Protein AF-A0A9P9H144-F1 (afdb_monomer_lite)

Radius of gyration: 18.79 Å; chains: 1; bounding box: 42×38×50 Å

Structure (mmCIF, N/CA/C/O backbone):
data_AF-A0A9P9H144-F1
#
_entry.id   AF-A0A9P9H144-F1
#
loop_
_atom_site.group_PDB
_atom_site.id
_atom_site.type_symbol
_atom_site.label_atom_id
_atom_site.label_alt_id
_atom_site.label_comp_id
_atom_site.label_asym_id
_atom_site.label_entity_id
_atom_site.label_seq_id
_atom_site.pdbx_PDB_ins_code
_atom_site.Cartn_x
_atom_site.Cartn_y
_atom_site.Cartn_z
_atom_site.occupancy
_atom_site.B_iso_or_equiv
_atom_site.auth_seq_id
_atom_site.auth_comp_id
_atom_site.auth_asym_id
_atom_site.auth_atom_id
_atom_site.pdbx_PDB_model_num
ATOM 1 N N . MET A 1 1 ? 19.811 -4.642 -25.501 1.00 27.25 1 MET A N 1
ATOM 2 C CA . MET A 1 1 ? 20.235 -3.228 -25.555 1.00 27.25 1 MET A CA 1
ATOM 3 C C . MET A 1 1 ? 19.208 -2.416 -24.773 1.00 27.25 1 MET A C 1
ATOM 5 O O . MET A 1 1 ? 18.140 -2.130 -25.294 1.00 27.25 1 MET A O 1
ATOM 9 N N . TRP A 1 2 ? 19.468 -2.178 -23.484 1.00 35.88 2 TRP A N 1
ATOM 10 C CA . TRP A 1 2 ? 18.666 -1.282 -22.645 1.00 35.88 2 TRP A CA 1
ATOM 11 C C . TRP A 1 2 ? 19.326 0.086 -22.730 1.00 35.88 2 TRP A C 1
ATOM 13 O O . TRP A 1 2 ? 20.357 0.317 -22.111 1.00 35.88 2 TRP A O 1
ATOM 23 N N . GLY A 1 3 ? 18.801 0.936 -23.599 1.00 37.44 3 GLY A N 1
ATOM 24 C CA . GLY A 1 3 ? 19.382 2.236 -23.889 1.00 37.44 3 GLY A CA 1
ATOM 25 C C . GLY A 1 3 ? 18.272 3.189 -24.261 1.00 37.44 3 GLY A C 1
ATOM 26 O O . GLY A 1 3 ? 18.029 3.400 -25.434 1.00 37.44 3 GLY A O 1
ATOM 27 N N . GLU A 1 4 ? 17.570 3.680 -23.248 1.00 41.81 4 GLU A N 1
ATOM 28 C CA . GLU A 1 4 ? 16.905 4.980 -23.266 1.00 41.81 4 GLU A CA 1
ATOM 29 C C . GLU A 1 4 ? 16.599 5.328 -21.810 1.00 41.81 4 GLU A C 1
ATOM 31 O O . GLU A 1 4 ? 15.660 4.844 -21.179 1.00 41.81 4 GLU A O 1
ATOM 36 N N . VAL A 1 5 ? 17.537 6.090 -21.255 1.00 46.12 5 VAL A N 1
A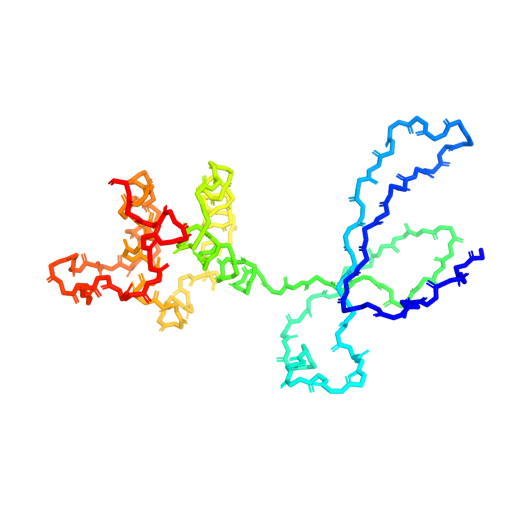TOM 37 C CA . VAL A 1 5 ? 17.433 6.806 -19.987 1.00 46.12 5 VAL A CA 1
ATOM 38 C C . VAL A 1 5 ? 16.176 7.674 -20.032 1.00 46.12 5 VAL A C 1
ATOM 40 O O . VAL A 1 5 ? 15.836 8.168 -21.102 1.00 46.12 5 VAL A O 1
ATOM 43 N N . CYS A 1 6 ? 15.508 7.853 -18.883 1.00 45.16 6 CYS A N 1
ATOM 44 C CA . CYS A 1 6 ? 14.446 8.837 -18.634 1.00 45.16 6 CYS A CA 1
ATOM 45 C C . CYS A 1 6 ? 14.812 10.201 -19.275 1.00 45.16 6 CYS A C 1
ATOM 47 O O . CYS A 1 6 ? 15.391 11.064 -18.618 1.00 45.16 6 CYS A O 1
ATOM 49 N N . LEU A 1 7 ? 14.514 10.406 -20.564 1.00 43.97 7 LEU A N 1
ATOM 50 C CA . LEU A 1 7 ? 14.757 11.656 -21.282 1.00 43.97 7 LEU A CA 1
ATOM 51 C C . LEU A 1 7 ? 13.654 12.634 -20.861 1.00 43.97 7 LEU A C 1
ATOM 53 O O . LEU A 1 7 ? 12.625 12.763 -21.514 1.00 43.97 7 LEU A O 1
ATOM 57 N N . GLY A 1 8 ? 13.858 13.273 -19.706 1.00 48.59 8 GLY A N 1
ATOM 58 C CA . GLY A 1 8 ? 13.096 14.443 -19.259 1.00 48.59 8 GLY A CA 1
ATOM 59 C C . GLY A 1 8 ? 11.973 14.222 -18.239 1.00 48.59 8 GLY A C 1
ATOM 60 O O . GLY A 1 8 ? 11.271 15.181 -17.933 1.00 48.59 8 GLY A O 1
ATOM 61 N N . GLY A 1 9 ? 11.776 13.022 -17.684 1.00 55.75 9 GLY A N 1
ATOM 62 C CA . GLY A 1 9 ? 10.592 12.731 -16.863 1.00 55.75 9 GLY A CA 1
ATOM 63 C C . GLY A 1 9 ? 10.875 11.938 -15.592 1.00 55.75 9 GLY A C 1
ATOM 64 O O . GLY A 1 9 ? 11.579 10.935 -15.617 1.00 55.75 9 GLY A O 1
ATOM 65 N N . GLN A 1 10 ? 10.246 12.351 -14.490 1.00 63.66 10 GLN A N 1
ATOM 66 C CA . GLN A 1 10 ? 10.228 11.669 -13.182 1.00 63.66 10 GLN A CA 1
ATOM 67 C C . GLN A 1 10 ? 9.593 10.259 -13.250 1.00 63.66 10 GLN A C 1
ATOM 69 O O . GLN A 1 10 ? 9.664 9.476 -12.304 1.00 63.66 10 GLN A O 1
ATOM 74 N N . HIS A 1 11 ? 8.945 9.940 -14.373 1.00 75.25 11 HIS A N 1
ATOM 75 C CA . HIS A 1 11 ? 8.102 8.774 -14.579 1.00 75.25 11 HIS A CA 1
ATOM 76 C C . HIS A 1 11 ? 8.071 8.395 -16.067 1.00 75.25 11 HIS A C 1
ATOM 78 O O . HIS A 1 11 ? 7.969 9.273 -16.925 1.00 75.25 11 HIS A O 1
ATOM 84 N N . ALA A 1 12 ? 8.121 7.098 -16.368 1.00 77.62 12 ALA A N 1
ATOM 85 C CA . ALA A 1 12 ? 7.991 6.553 -17.713 1.00 77.62 12 ALA A CA 1
ATOM 86 C C . ALA A 1 12 ? 7.025 5.359 -17.724 1.00 77.62 12 ALA A C 1
ATOM 88 O O . ALA A 1 12 ? 7.064 4.500 -16.848 1.00 77.62 12 ALA A O 1
ATOM 89 N N . LEU A 1 13 ? 6.182 5.287 -18.753 1.00 82.62 13 LEU A N 1
ATOM 90 C CA . LEU A 1 13 ? 5.255 4.184 -19.012 1.00 82.62 13 LEU A CA 1
ATOM 91 C C . LEU A 1 13 ? 5.651 3.502 -20.319 1.00 82.62 13 LEU A C 1
ATOM 93 O O . LEU A 1 13 ? 5.777 4.166 -21.349 1.00 82.62 13 LEU A O 1
ATOM 97 N N . ARG A 1 14 ? 5.803 2.176 -20.313 1.00 81.81 14 ARG A N 1
ATOM 98 C CA . ARG A 1 14 ? 6.147 1.413 -21.520 1.00 81.81 14 ARG A CA 1
ATOM 99 C C . ARG A 1 14 ? 5.424 0.077 -21.564 1.00 81.81 14 ARG A C 1
ATOM 101 O O . ARG A 1 14 ? 5.408 -0.652 -20.583 1.00 81.81 14 ARG A O 1
ATOM 108 N N . ARG A 1 15 ? 4.878 -0.296 -22.724 1.00 87.06 15 ARG A N 1
ATOM 109 C CA . ARG A 1 15 ? 4.441 -1.681 -22.960 1.00 87.06 15 ARG A CA 1
ATOM 110 C C . ARG A 1 15 ? 5.646 -2.547 -23.322 1.00 87.06 15 ARG A C 1
ATOM 112 O O . ARG A 1 15 ? 6.358 -2.230 -24.274 1.00 87.06 15 ARG A O 1
ATOM 119 N N . TRP A 1 16 ? 5.864 -3.621 -22.574 1.00 86.75 16 TRP A N 1
ATOM 120 C CA . TRP A 1 16 ? 6.938 -4.588 -22.784 1.00 86.75 16 TRP A CA 1
ATOM 121 C C . TRP A 1 16 ? 6.357 -5.962 -23.114 1.00 86.75 16 TRP A C 1
ATOM 123 O O . TRP A 1 16 ? 5.395 -6.393 -22.491 1.00 86.75 16 TRP A O 1
ATOM 133 N N . SER A 1 17 ? 6.942 -6.644 -24.093 1.00 86.25 17 SER A N 1
ATOM 134 C CA . SER A 1 17 ? 6.661 -8.041 -24.425 1.00 86.25 17 SER A CA 1
ATOM 135 C C . SER A 1 17 ? 7.989 -8.701 -24.772 1.00 86.25 17 SER A C 1
ATOM 137 O O . SER A 1 17 ? 8.847 -8.071 -25.396 1.00 86.25 17 SER A O 1
ATOM 139 N N . ASP A 1 18 ? 8.158 -9.949 -24.358 1.00 82.69 18 ASP A N 1
ATOM 140 C CA . ASP A 1 18 ? 9.274 -10.810 -24.744 1.00 82.69 18 ASP A CA 1
ATOM 141 C C . ASP A 1 18 ? 9.084 -11.428 -26.139 1.00 82.69 18 ASP A C 1
ATOM 143 O O . ASP A 1 18 ? 10.007 -12.042 -26.675 1.00 82.69 18 ASP A O 1
ATOM 147 N N . ARG A 1 19 ? 7.911 -11.241 -26.758 1.00 86.56 19 ARG A N 1
ATOM 148 C CA . ARG A 1 19 ? 7.581 -11.795 -28.072 1.00 86.56 19 ARG A CA 1
ATOM 149 C C . ARG A 1 19 ? 7.856 -10.807 -29.214 1.00 86.56 19 ARG A C 1
ATOM 151 O O . ARG A 1 19 ? 7.541 -9.620 -29.087 1.00 86.56 19 ARG A O 1
ATOM 158 N N . PRO A 1 20 ? 8.351 -11.278 -30.378 1.00 85.12 20 PRO A N 1
ATOM 159 C CA . PRO A 1 20 ? 8.609 -10.421 -31.542 1.00 85.12 20 PRO A CA 1
ATOM 160 C C . PRO A 1 20 ? 7.358 -9.708 -32.072 1.00 85.12 20 PRO A C 1
ATOM 162 O O . PRO A 1 20 ? 7.436 -8.579 -32.553 1.00 85.12 20 PRO A O 1
ATOM 165 N N . ASP A 1 21 ? 6.198 -10.358 -31.953 1.00 90.88 21 ASP A N 1
ATOM 166 C CA . ASP A 1 21 ? 4.892 -9.847 -32.382 1.00 90.88 21 ASP A CA 1
ATOM 167 C C . ASP A 1 21 ? 4.249 -8.883 -31.368 1.00 90.88 21 ASP A C 1
ATOM 169 O O . ASP A 1 21 ? 3.178 -8.333 -31.622 1.00 90.88 21 ASP A O 1
ATOM 173 N N . LYS A 1 22 ? 4.902 -8.667 -30.217 1.00 83.06 22 LYS A N 1
ATOM 174 C CA . LYS A 1 22 ? 4.416 -7.866 -29.087 1.00 83.06 22 LYS A CA 1
ATOM 175 C C . LYS A 1 22 ? 3.082 -8.343 -28.500 1.00 83.06 22 LYS A C 1
ATOM 177 O O . LYS A 1 22 ? 2.427 -7.581 -27.780 1.00 83.06 22 LYS A O 1
ATOM 182 N N . SER A 1 23 ? 2.669 -9.584 -28.764 1.00 86.31 23 SER A N 1
ATOM 183 C CA . SER A 1 23 ? 1.495 -10.163 -28.110 1.00 86.31 23 SER A CA 1
ATOM 184 C C . SER A 1 23 ? 1.727 -10.274 -26.596 1.00 86.31 23 SER A C 1
ATOM 186 O O . SER A 1 23 ? 2.864 -10.345 -26.125 1.00 86.31 23 SER A O 1
ATOM 188 N N . HIS A 1 24 ? 0.643 -10.218 -25.814 1.00 85.75 24 HIS A N 1
ATOM 189 C CA . HIS A 1 24 ? 0.670 -10.256 -24.341 1.00 85.75 24 HIS A CA 1
ATOM 190 C C . HIS A 1 24 ? 1.576 -9.206 -23.675 1.00 85.75 24 HIS A C 1
ATOM 192 O O . HIS A 1 24 ? 2.143 -9.452 -22.613 1.00 85.75 24 HIS A O 1
ATOM 198 N N . ALA A 1 25 ? 1.710 -8.025 -24.282 1.00 87.38 25 ALA A N 1
ATOM 199 C CA . ALA A 1 25 ? 2.519 -6.969 -23.694 1.00 87.38 25 ALA A CA 1
ATOM 200 C C . ALA A 1 25 ? 1.988 -6.539 -22.314 1.00 87.38 25 ALA A C 1
ATOM 202 O O . A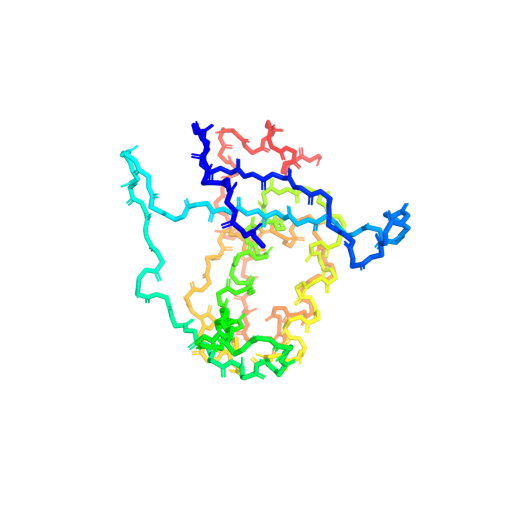LA A 1 25 ? 0.812 -6.203 -22.163 1.00 87.38 25 ALA A O 1
ATOM 203 N N . VAL A 1 26 ? 2.879 -6.488 -21.328 1.00 86.25 26 VAL 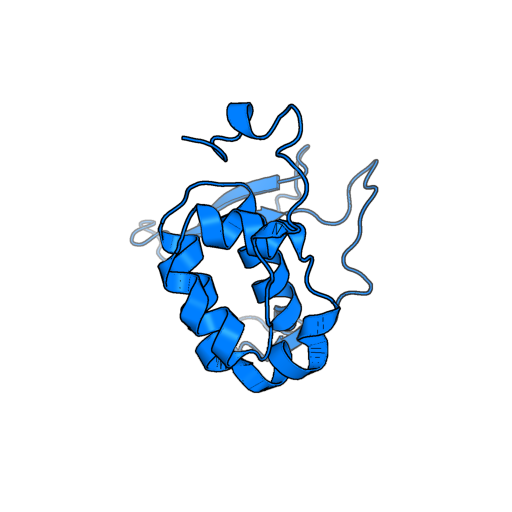A N 1
ATOM 204 C CA . VAL A 1 26 ? 2.614 -5.952 -19.993 1.00 86.25 26 VAL A CA 1
ATOM 205 C C . VAL A 1 26 ? 2.959 -4.470 -19.947 1.00 86.25 26 VAL A C 1
ATOM 207 O O . VAL A 1 26 ? 3.886 -4.003 -20.612 1.00 86.25 26 VAL A O 1
ATOM 210 N N . LEU A 1 27 ? 2.201 -3.707 -19.166 1.00 87.19 27 LEU A N 1
ATOM 211 C CA . LEU A 1 27 ? 2.545 -2.323 -18.878 1.00 87.19 27 LEU A CA 1
ATOM 212 C C . LEU A 1 27 ? 3.622 -2.294 -17.792 1.00 87.19 27 LEU A C 1
ATOM 214 O O . LEU A 1 27 ? 3.428 -2.836 -16.708 1.00 87.19 27 LEU A O 1
ATOM 218 N N . VAL A 1 28 ? 4.741 -1.648 -18.093 1.00 85.62 28 VAL A N 1
ATOM 219 C CA . VAL A 1 28 ? 5.834 -1.380 -17.165 1.00 85.62 28 VAL A CA 1
ATOM 220 C C . VAL A 1 28 ? 5.817 0.107 -16.847 1.00 85.62 28 VAL A C 1
ATOM 222 O O . VAL A 1 28 ? 5.975 0.947 -17.735 1.00 85.62 28 VAL A O 1
ATOM 225 N N . GLU A 1 29 ? 5.615 0.418 -15.574 1.00 86.06 29 GLU A N 1
ATOM 226 C CA . GLU A 1 29 ? 5.727 1.765 -15.021 1.00 86.06 29 GLU A CA 1
ATOM 227 C C . GLU A 1 29 ? 7.072 1.893 -14.309 1.00 86.06 29 GLU A C 1
ATOM 229 O O . GLU A 1 29 ? 7.411 1.082 -13.446 1.00 86.06 29 GLU A O 1
ATOM 234 N N . ILE A 1 30 ? 7.854 2.897 -14.695 1.00 83.88 30 ILE A N 1
ATOM 235 C CA . ILE A 1 30 ? 9.185 3.173 -14.159 1.00 83.88 30 ILE A CA 1
ATOM 236 C C . ILE A 1 30 ? 9.139 4.536 -13.487 1.00 83.88 30 ILE A C 1
ATOM 238 O O . ILE A 1 30 ? 8.837 5.546 -14.122 1.00 83.88 30 ILE A O 1
ATOM 242 N N . PHE A 1 31 ? 9.483 4.566 -12.206 1.00 81.69 31 PHE A N 1
ATOM 243 C CA . PHE A 1 31 ? 9.647 5.795 -11.442 1.00 81.69 31 PHE A CA 1
ATOM 244 C C . PHE A 1 31 ? 11.140 6.019 -11.227 1.00 81.69 31 PHE A C 1
ATOM 246 O O . PHE A 1 31 ? 11.812 5.203 -10.595 1.00 81.69 31 PHE A O 1
ATOM 253 N N . CYS A 1 32 ? 11.662 7.100 -11.800 1.00 80.56 32 CYS A N 1
ATOM 254 C CA . CYS A 1 32 ? 13.072 7.449 -11.688 1.00 80.56 32 CYS A CA 1
ATOM 255 C C . CYS A 1 32 ? 13.296 8.079 -10.294 1.00 80.56 32 CYS A C 1
ATOM 257 O O . CYS A 1 32 ? 12.750 9.137 -9.999 1.00 80.56 32 CYS A O 1
ATOM 259 N N . GLU A 1 33 ? 14.051 7.407 -9.413 1.00 75.00 33 GLU A N 1
ATOM 260 C CA . G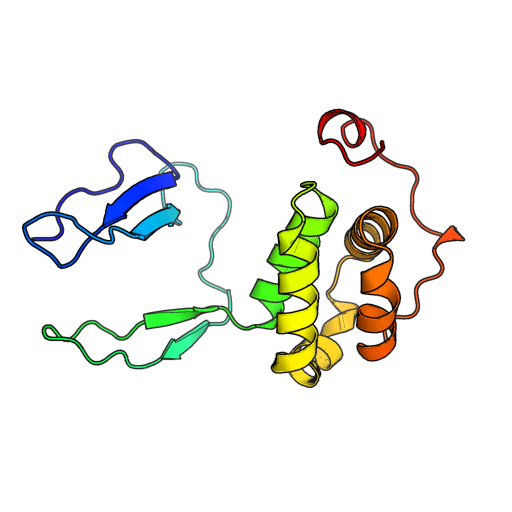LU A 1 33 ? 14.284 7.866 -8.027 1.00 75.00 33 GLU A CA 1
ATOM 261 C C . GLU A 1 33 ? 15.171 9.116 -7.968 1.00 75.00 33 GLU A C 1
ATOM 263 O O . GLU A 1 33 ? 14.935 10.001 -7.154 1.00 75.00 33 GLU A O 1
ATOM 268 N N . GLN A 1 34 ? 16.193 9.185 -8.825 1.00 78.25 34 GLN A N 1
ATOM 269 C CA . GLN A 1 34 ? 17.170 10.271 -8.854 1.00 78.25 34 GLN A CA 1
ATOM 270 C C . GLN A 1 34 ? 17.068 11.027 -10.179 1.00 78.25 34 GLN A C 1
ATOM 272 O O . GLN A 1 34 ? 17.256 10.458 -11.254 1.00 78.25 34 GLN A O 1
ATOM 277 N N . PHE A 1 35 ? 16.767 12.318 -10.093 1.00 79.69 35 PHE A N 1
ATOM 278 C CA . PHE A 1 35 ? 16.739 13.270 -11.200 1.00 79.69 35 PHE A CA 1
ATOM 279 C C . PHE A 1 35 ? 17.022 14.682 -10.650 1.00 79.69 35 PHE A C 1
ATOM 281 O O . PHE A 1 35 ? 16.904 14.905 -9.442 1.00 79.69 35 PHE A O 1
ATOM 288 N N . PRO A 1 36 ? 17.418 15.661 -11.483 1.00 80.94 36 PRO A N 1
ATOM 289 C CA . PRO A 1 36 ? 17.683 17.017 -11.004 1.00 80.94 36 PRO A CA 1
ATOM 290 C C . PRO A 1 36 ? 16.481 17.607 -10.244 1.00 80.94 36 PRO A C 1
ATOM 292 O O . PRO A 1 36 ? 15.388 17.717 -10.793 1.00 80.94 36 PRO A O 1
ATOM 295 N N . GLY A 1 37 ? 16.684 17.977 -8.975 1.00 78.69 37 GLY A N 1
ATOM 296 C CA . GLY A 1 37 ? 15.641 18.551 -8.113 1.00 78.69 37 GLY A CA 1
ATOM 297 C C . GLY A 1 37 ? 14.839 17.552 -7.266 1.00 78.69 37 GLY A C 1
ATOM 298 O O . GLY A 1 37 ? 13.867 17.960 -6.630 1.00 78.69 37 GLY A O 1
ATOM 299 N N . THR A 1 38 ? 15.212 16.268 -7.215 1.00 77.50 38 THR A N 1
ATOM 300 C CA . THR A 1 38 ? 14.559 15.289 -6.325 1.00 77.50 38 THR A CA 1
ATOM 301 C C . THR A 1 38 ? 14.674 15.671 -4.854 1.00 77.50 38 THR A C 1
ATOM 303 O O . THR A 1 38 ? 15.777 15.853 -4.344 1.00 77.50 38 THR A O 1
ATOM 306 N N . GLN A 1 39 ? 13.537 15.712 -4.157 1.00 76.56 39 GLN A N 1
ATOM 307 C CA . GLN A 1 39 ? 13.467 15.958 -2.709 1.00 76.56 39 GLN A CA 1
ATOM 308 C C . GLN A 1 39 ? 13.385 14.671 -1.875 1.00 76.56 39 GLN A C 1
ATOM 310 O O . GLN A 1 39 ? 13.637 14.698 -0.673 1.00 76.56 39 GLN A O 1
ATOM 315 N N . TYR A 1 40 ? 13.022 13.546 -2.496 1.00 72.50 40 TYR A N 1
ATOM 316 C CA . TYR A 1 40 ? 12.776 12.275 -1.819 1.00 72.50 40 TYR A CA 1
ATOM 317 C C . TYR A 1 40 ? 13.621 11.169 -2.446 1.00 72.50 40 TYR A C 1
ATOM 319 O O . TYR A 1 40 ? 13.780 11.131 -3.663 1.00 72.50 40 TYR A O 1
ATOM 327 N N . SER A 1 41 ? 14.139 10.267 -1.612 1.00 80.31 41 SER A N 1
ATOM 328 C CA . SER A 1 41 ? 14.959 9.124 -2.022 1.00 80.31 41 SER A CA 1
ATOM 329 C C . SER A 1 41 ? 14.524 7.857 -1.283 1.00 80.31 41 SER A C 1
ATOM 331 O O . SER A 1 41 ? 14.039 7.908 -0.152 1.00 80.31 41 SER A O 1
ATOM 333 N N . MET A 1 42 ? 14.721 6.717 -1.938 1.00 78.94 42 MET A N 1
ATOM 334 C CA . MET A 1 42 ? 14.486 5.363 -1.449 1.00 78.94 42 MET A CA 1
ATOM 335 C C . MET A 1 42 ? 15.746 4.720 -0.842 1.00 78.94 42 MET A C 1
ATOM 337 O O . MET A 1 42 ? 15.676 3.567 -0.421 1.00 78.94 42 MET A O 1
ATOM 341 N N . MET A 1 43 ? 16.884 5.429 -0.754 1.00 79.19 43 MET A N 1
ATOM 342 C CA . MET A 1 43 ? 18.165 4.867 -0.283 1.00 79.19 43 MET A CA 1
ATOM 343 C C . MET A 1 43 ? 18.075 4.142 1.068 1.00 79.19 43 MET A C 1
ATOM 345 O O . MET A 1 43 ? 18.743 3.128 1.257 1.00 79.19 43 MET A O 1
ATOM 349 N N . ASN A 1 44 ? 17.222 4.624 1.975 1.00 80.69 44 ASN A N 1
ATOM 350 C CA . ASN A 1 44 ? 17.068 4.081 3.328 1.00 80.69 44 ASN A CA 1
ATOM 351 C C . ASN A 1 44 ? 15.820 3.199 3.497 1.00 80.69 44 ASN A C 1
ATOM 353 O O . ASN A 1 44 ? 15.431 2.902 4.625 1.00 80.69 44 ASN A O 1
ATOM 357 N N . VAL A 1 45 ? 15.165 2.797 2.403 1.00 82.06 45 VAL A N 1
ATOM 358 C CA . VAL A 1 45 ? 14.006 1.902 2.469 1.00 82.06 45 VAL A CA 1
ATOM 359 C C . VAL A 1 45 ? 14.486 0.445 2.448 1.00 82.06 45 VAL A C 1
ATOM 361 O O . VAL A 1 45 ? 15.147 0.036 1.488 1.00 82.06 45 VAL A O 1
ATOM 364 N N . PRO A 1 46 ? 14.157 -0.359 3.478 1.00 83.94 46 PRO A N 1
ATOM 365 C CA . PRO A 1 46 ? 14.473 -1.781 3.507 1.00 83.94 46 PRO A CA 1
ATOM 366 C C . PRO A 1 46 ? 13.945 -2.520 2.273 1.00 83.94 46 PRO A C 1
ATOM 368 O O . PRO A 1 46 ? 12.786 -2.366 1.872 1.00 83.94 46 PRO A O 1
ATOM 371 N N . ARG A 1 47 ? 14.813 -3.348 1.689 1.00 86.69 47 ARG A N 1
ATOM 372 C CA . ARG A 1 47 ? 14.532 -4.154 0.501 1.00 86.69 47 ARG A CA 1
ATOM 373 C C . ARG A 1 47 ? 15.060 -5.567 0.672 1.00 86.69 47 ARG A C 1
ATOM 375 O O . ARG A 1 47 ? 16.168 -5.770 1.161 1.00 86.69 47 ARG A O 1
ATOM 382 N N . SER A 1 48 ? 14.263 -6.529 0.236 1.00 82.69 48 SER A N 1
ATOM 383 C CA . SER A 1 48 ? 14.661 -7.925 0.114 1.00 82.69 48 SER A CA 1
ATOM 384 C C . SER A 1 48 ? 15.270 -8.156 -1.266 1.00 82.69 48 SER A C 1
ATOM 386 O O . SER A 1 48 ? 14.751 -7.675 -2.273 1.00 82.69 48 SER A O 1
ATOM 388 N N . VAL A 1 49 ? 16.398 -8.861 -1.315 1.00 81.38 49 VAL A N 1
ATOM 389 C CA . VAL A 1 49 ? 16.988 -9.305 -2.579 1.00 81.38 49 VAL A CA 1
ATOM 390 C C . VAL A 1 49 ? 16.364 -10.644 -2.915 1.00 81.38 49 VAL A C 1
ATOM 392 O O . VAL A 1 49 ? 16.515 -11.599 -2.156 1.00 81.38 49 VAL A O 1
ATOM 395 N N . ILE A 1 50 ? 15.668 -10.712 -4.044 1.00 76.81 50 ILE A N 1
ATOM 396 C CA . ILE A 1 50 ? 15.221 -11.983 -4.599 1.00 76.81 50 ILE A CA 1
ATOM 397 C C . ILE A 1 50 ? 16.110 -12.265 -5.811 1.00 76.81 50 ILE A C 1
ATOM 399 O O . ILE A 1 50 ? 16.131 -11.457 -6.752 1.00 76.81 50 ILE A O 1
ATOM 403 N N . PRO A 1 51 ? 16.875 -13.369 -5.800 1.00 72.56 51 PRO A N 1
ATOM 404 C CA . PRO A 1 51 ? 17.609 -13.784 -6.979 1.00 72.56 51 PRO A CA 1
ATOM 405 C C . PRO A 1 51 ? 16.590 -14.125 -8.065 1.00 72.56 51 PRO A C 1
ATOM 407 O O . PRO A 1 51 ? 15.723 -14.976 -7.880 1.00 72.56 51 PRO A O 1
ATOM 410 N N . ILE A 1 52 ? 16.667 -13.411 -9.184 1.00 71.81 52 ILE A N 1
ATOM 411 C CA . ILE A 1 52 ? 15.903 -13.742 -10.382 1.00 71.81 52 ILE A CA 1
ATOM 412 C C . ILE A 1 52 ? 16.892 -14.346 -11.360 1.00 71.81 52 ILE A C 1
ATOM 414 O O . ILE A 1 52 ? 17.832 -13.676 -11.793 1.00 71.81 52 ILE A O 1
ATOM 418 N N . GLU A 1 53 ? 16.682 -15.614 -11.683 1.00 68.06 53 GLU A N 1
ATOM 419 C CA . GLU A 1 53 ? 17.443 -16.296 -12.718 1.00 68.06 53 GLU A CA 1
ATOM 420 C C . GLU A 1 53 ? 16.919 -15.856 -14.083 1.00 68.06 53 GLU A C 1
ATOM 422 O O . GLU A 1 53 ? 15.727 -15.941 -14.381 1.00 68.06 53 GLU A O 1
ATOM 427 N N . GLY A 1 54 ? 17.818 -15.336 -14.910 1.00 69.94 54 GLY A N 1
ATOM 428 C CA . GLY A 1 54 ? 17.510 -14.909 -16.264 1.00 69.94 54 GLY A CA 1
ATOM 429 C C . GLY A 1 54 ? 18.699 -15.138 -17.194 1.00 69.94 54 GLY A C 1
ATOM 430 O O . GLY A 1 54 ? 19.811 -15.369 -16.717 1.00 69.94 54 GLY A O 1
ATOM 431 N N . PRO A 1 55 ? 18.498 -15.042 -18.523 1.00 64.44 55 PRO A N 1
ATOM 432 C CA . PRO A 1 55 ? 19.536 -15.327 -19.521 1.00 64.44 55 PRO A CA 1
ATOM 433 C C . PRO A 1 55 ? 20.792 -14.451 -19.391 1.00 64.44 55 PRO A C 1
ATOM 435 O O . PRO A 1 55 ? 21.861 -14.814 -19.871 1.00 64.44 55 PRO A O 1
ATOM 438 N N . SER A 1 56 ? 20.666 -13.291 -18.745 1.00 63.44 56 SER A N 1
ATOM 439 C CA . SER A 1 56 ? 21.770 -12.412 -18.367 1.00 63.44 56 SER A CA 1
ATOM 440 C C . SER A 1 56 ? 21.726 -12.161 -16.860 1.00 63.44 56 SER A C 1
ATOM 442 O O . SER A 1 56 ? 20.711 -11.668 -16.361 1.00 63.44 56 SER A O 1
ATOM 444 N N . LEU A 1 57 ? 22.819 -12.460 -16.147 1.00 51.91 57 LEU A N 1
ATOM 445 C CA . LEU A 1 57 ? 22.954 -12.178 -14.715 1.00 51.91 57 LEU A CA 1
ATOM 446 C C . LEU A 1 57 ? 22.957 -10.661 -14.460 1.00 51.91 57 LEU A C 1
ATOM 448 O O . LEU A 1 57 ? 23.909 -9.963 -14.801 1.00 51.91 57 LEU A O 1
ATOM 452 N N . GLY A 1 58 ? 21.893 -10.158 -13.836 1.00 62.12 58 GLY A N 1
ATOM 453 C CA . GLY A 1 58 ? 21.903 -8.875 -13.128 1.00 62.12 58 GLY A CA 1
ATOM 454 C C . GLY A 1 58 ? 22.285 -9.057 -11.654 1.00 62.12 58 GLY A C 1
ATOM 455 O O . GLY A 1 58 ? 22.387 -10.182 -11.171 1.00 62.12 58 GLY A O 1
ATOM 456 N N . GLN A 1 59 ? 22.427 -7.960 -10.902 1.00 62.00 59 GLN A N 1
ATOM 457 C CA . GLN A 1 59 ? 22.705 -7.957 -9.449 1.00 62.00 59 GLN A CA 1
ATOM 458 C C . GLN A 1 59 ? 21.530 -8.472 -8.570 1.00 62.00 59 GLN A C 1
ATOM 460 O O . GLN A 1 59 ? 21.459 -8.167 -7.383 1.00 62.00 59 GLN A O 1
ATOM 465 N N . GLY A 1 60 ? 20.605 -9.260 -9.130 1.00 66.31 60 GLY A N 1
ATOM 466 C CA . GLY A 1 60 ? 19.333 -9.625 -8.499 1.00 66.31 60 GLY A CA 1
ATOM 467 C C . GLY A 1 60 ? 18.286 -8.509 -8.584 1.00 66.31 60 GLY A C 1
ATOM 468 O O . GLY A 1 60 ? 18.572 -7.395 -9.022 1.00 66.31 60 GLY A O 1
ATOM 469 N N . SER A 1 61 ? 17.043 -8.819 -8.203 1.00 77.44 61 SER A N 1
ATOM 470 C CA . SER A 1 61 ? 15.974 -7.819 -8.096 1.00 77.44 61 SER A CA 1
ATOM 471 C C . SER A 1 61 ? 15.705 -7.479 -6.640 1.00 77.44 61 SER A C 1
ATOM 473 O O . SER A 1 61 ? 15.708 -8.349 -5.768 1.00 77.44 61 SER A O 1
ATOM 475 N N . PHE A 1 62 ? 15.454 -6.200 -6.384 1.00 84.12 62 PHE A N 1
ATOM 476 C CA . PHE A 1 62 ? 15.163 -5.693 -5.052 1.00 84.12 62 PHE A CA 1
ATOM 477 C C . PHE A 1 62 ? 13.660 -5.478 -4.900 1.00 84.12 62 PHE A C 1
ATOM 479 O O . PHE A 1 62 ? 13.056 -4.722 -5.658 1.00 84.12 62 PHE A O 1
ATOM 486 N N . PHE A 1 63 ? 13.066 -6.113 -3.897 1.00 86.94 63 PHE A N 1
ATOM 487 C CA . PHE A 1 63 ? 11.652 -5.993 -3.570 1.00 86.94 63 PHE A CA 1
ATOM 488 C C . PHE A 1 63 ? 11.489 -5.213 -2.274 1.00 86.94 63 PHE A C 1
ATOM 490 O O . PHE A 1 63 ? 12.197 -5.462 -1.298 1.00 86.94 63 PHE A O 1
ATOM 497 N N . LEU A 1 64 ? 10.549 -4.271 -2.258 1.00 88.62 64 LEU A N 1
ATOM 498 C CA . LEU A 1 64 ? 10.247 -3.497 -1.059 1.00 88.62 64 LEU A CA 1
ATOM 499 C C . LEU A 1 64 ? 9.759 -4.403 0.068 1.00 88.62 64 LEU A C 1
ATOM 501 O O . LEU A 1 64 ? 9.024 -5.364 -0.165 1.00 88.62 64 LEU A O 1
ATOM 505 N N . ASP A 1 65 ? 10.144 -4.050 1.291 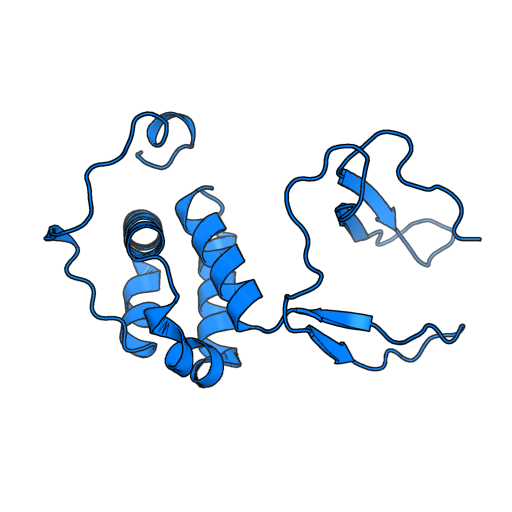1.00 89.44 65 ASP A N 1
ATOM 506 C CA . ASP A 1 65 ? 9.594 -4.682 2.481 1.00 89.44 65 ASP A CA 1
ATOM 507 C C . ASP A 1 65 ? 8.046 -4.577 2.482 1.00 89.44 65 ASP A C 1
ATOM 509 O O . ASP A 1 65 ? 7.495 -3.503 2.184 1.00 89.44 65 ASP A O 1
ATOM 513 N N . PRO A 1 66 ? 7.324 -5.680 2.782 1.00 92.69 66 PRO A N 1
ATOM 514 C CA . PRO A 1 66 ? 5.866 -5.727 2.689 1.00 92.69 66 PRO A CA 1
ATOM 515 C C . PRO A 1 66 ? 5.135 -4.646 3.484 1.00 92.69 66 PRO A C 1
ATOM 517 O O . PRO A 1 66 ? 4.062 -4.209 3.061 1.00 92.69 66 PRO A O 1
ATOM 520 N N . PHE A 1 67 ? 5.709 -4.171 4.593 1.00 94.19 67 PHE A N 1
ATOM 521 C CA . PHE A 1 67 ? 5.124 -3.082 5.365 1.00 94.19 67 PHE A CA 1
ATOM 522 C C . PHE A 1 67 ? 5.034 -1.793 4.541 1.00 94.19 67 PHE A C 1
ATOM 524 O O . PHE A 1 67 ? 4.012 -1.109 4.562 1.00 94.19 67 PHE A O 1
ATOM 531 N N . TYR A 1 68 ? 6.069 -1.460 3.764 1.00 92.56 68 TYR A N 1
ATOM 532 C CA . TYR A 1 68 ? 6.059 -0.253 2.931 1.00 92.56 68 TYR A CA 1
ATOM 533 C C . TYR A 1 68 ? 5.115 -0.386 1.735 1.00 92.56 68 TYR A C 1
ATOM 535 O O . TYR A 1 68 ? 4.473 0.598 1.361 1.00 92.56 68 TYR A O 1
ATOM 543 N N . LEU A 1 69 ? 4.963 -1.596 1.182 1.00 93.25 69 LEU A N 1
ATOM 544 C CA . LEU A 1 69 ? 3.930 -1.877 0.179 1.00 93.25 69 LEU A CA 1
ATOM 545 C C . LEU A 1 69 ? 2.530 -1.655 0.761 1.00 93.25 69 LEU A C 1
ATOM 547 O O . LEU A 1 69 ? 1.717 -0.957 0.152 1.00 93.25 69 LEU A O 1
ATOM 551 N N . PHE A 1 70 ? 2.275 -2.177 1.963 1.00 95.38 70 PHE A N 1
ATOM 552 C CA . PHE A 1 70 ? 1.014 -1.976 2.672 1.00 95.38 70 PHE A CA 1
ATOM 553 C C . PHE A 1 70 ? 0.764 -0.493 2.966 1.00 95.38 70 PHE A C 1
ATOM 555 O O . PHE A 1 70 ? -0.298 0.027 2.637 1.00 95.38 70 PHE A O 1
ATOM 562 N N . LYS A 1 71 ? 1.760 0.228 3.492 1.00 94.56 71 LYS A N 1
ATOM 563 C CA . LYS A 1 71 ? 1.684 1.669 3.780 1.00 94.56 71 LYS A CA 1
ATOM 564 C C . LYS A 1 71 ? 1.390 2.498 2.525 1.00 94.56 71 LYS A C 1
ATOM 566 O O . LYS A 1 71 ? 0.563 3.410 2.565 1.00 94.56 71 LYS A O 1
ATOM 571 N N . GLY A 1 72 ? 2.030 2.169 1.402 1.00 92.25 72 GLY A N 1
ATOM 572 C CA . GLY A 1 72 ? 1.771 2.801 0.108 1.00 92.25 72 GLY A CA 1
ATOM 573 C C . GLY A 1 72 ? 0.351 2.536 -0.397 1.00 92.25 72 GLY A C 1
ATOM 574 O O . GLY A 1 72 ? -0.339 3.469 -0.811 1.00 92.25 72 GLY A O 1
ATOM 575 N N . LYS A 1 73 ? -0.117 1.284 -0.303 1.00 94.06 73 LYS A N 1
ATOM 576 C CA . LYS A 1 73 ? -1.487 0.893 -0.672 1.00 94.06 73 LYS A CA 1
ATOM 577 C C . LYS A 1 73 ? -2.545 1.500 0.242 1.00 94.06 73 LYS A C 1
ATOM 579 O O . LYS A 1 73 ? -3.592 1.901 -0.249 1.00 94.06 73 LYS A O 1
ATOM 584 N N . LEU A 1 74 ? -2.256 1.660 1.529 1.00 95.00 74 LEU A N 1
ATOM 585 C CA . LEU A 1 74 ? -3.142 2.321 2.483 1.00 95.00 74 LEU A CA 1
ATOM 586 C C . LEU A 1 74 ? -3.333 3.788 2.112 1.00 95.00 74 LEU A C 1
ATOM 588 O O . LEU A 1 74 ? -4.462 4.255 1.995 1.00 95.00 74 LEU A O 1
ATOM 592 N N . ARG A 1 75 ? -2.232 4.505 1.853 1.00 92.50 75 ARG A N 1
ATOM 593 C CA . ARG A 1 75 ? -2.298 5.889 1.370 1.00 92.50 75 ARG A CA 1
ATOM 594 C C . ARG A 1 75 ? -3.070 5.977 0.057 1.00 92.50 75 ARG A C 1
ATOM 596 O O . ARG A 1 75 ? -3.850 6.905 -0.118 1.00 92.50 75 ARG A O 1
ATOM 603 N N . ALA A 1 76 ? -2.864 5.033 -0.858 1.00 90.50 76 ALA A N 1
ATOM 604 C CA . ALA A 1 76 ? -3.613 4.964 -2.104 1.00 90.50 76 ALA A CA 1
ATOM 605 C C . ALA A 1 76 ? -5.119 4.773 -1.854 1.00 90.50 76 ALA A C 1
ATOM 607 O O . ALA A 1 76 ? -5.893 5.624 -2.270 1.00 90.50 76 ALA A O 1
ATOM 608 N N . ALA A 1 77 ? -5.537 3.761 -1.092 1.00 92.19 77 ALA A N 1
ATOM 609 C CA . ALA A 1 77 ? -6.940 3.558 -0.715 1.00 92.19 77 ALA A CA 1
ATOM 610 C C . ALA A 1 77 ? -7.560 4.808 -0.059 1.00 92.19 77 ALA A C 1
ATOM 612 O O . ALA A 1 77 ? -8.700 5.177 -0.337 1.00 92.19 77 ALA A O 1
ATOM 613 N N . ALA A 1 78 ? -6.768 5.497 0.765 1.00 89.25 78 ALA A N 1
ATOM 614 C CA . ALA A 1 78 ? -7.132 6.728 1.449 1.00 89.25 78 ALA A CA 1
ATOM 615 C C . ALA A 1 78 ? -7.076 7.990 0.577 1.00 89.25 78 ALA A C 1
ATOM 617 O O . ALA A 1 78 ? -7.350 9.063 1.095 1.00 89.25 78 ALA A O 1
ATOM 618 N N . THR A 1 79 ? -6.667 7.931 -0.696 1.00 84.75 79 THR A N 1
ATOM 619 C CA . THR A 1 79 ? -6.532 9.128 -1.558 1.00 84.75 79 THR A CA 1
ATOM 620 C C . THR A 1 79 ? -7.083 8.962 -2.968 1.00 84.75 79 THR A C 1
ATOM 622 O O . THR A 1 79 ? -7.402 9.962 -3.603 1.00 84.75 79 THR A O 1
ATOM 625 N N . ARG A 1 80 ? -7.226 7.730 -3.461 1.00 77.44 80 ARG A N 1
ATOM 626 C CA . ARG A 1 80 ? -7.794 7.401 -4.770 1.00 77.44 80 ARG A CA 1
ATOM 627 C C . ARG A 1 80 ? -8.883 6.333 -4.620 1.00 77.44 80 ARG A C 1
ATOM 629 O O . ARG A 1 80 ? -8.726 5.349 -3.905 1.00 77.44 80 ARG A O 1
ATOM 636 N N . GLY A 1 81 ? -10.004 6.527 -5.307 1.00 69.94 81 GLY A N 1
ATOM 637 C CA . GLY A 1 81 ? -11.185 5.660 -5.224 1.00 69.94 81 GLY A CA 1
ATOM 638 C C . GLY A 1 81 ? -11.138 4.413 -6.104 1.00 69.94 81 GLY A C 1
ATOM 639 O O . GLY A 1 81 ? -12.096 4.147 -6.820 1.00 69.94 81 GLY A O 1
ATOM 640 N N . LYS A 1 82 ? -10.020 3.675 -6.135 1.00 82.56 82 LYS A N 1
ATOM 641 C CA . LYS A 1 82 ? -9.907 2.469 -6.971 1.00 82.56 82 LYS A CA 1
ATOM 642 C C . LYS A 1 82 ? -10.252 1.207 -6.178 1.00 82.56 82 LYS A C 1
ATOM 644 O O . LYS A 1 82 ? -9.538 0.849 -5.251 1.00 82.56 82 LYS A O 1
ATOM 649 N N . PHE A 1 83 ? -11.272 0.472 -6.628 1.00 77.38 83 PHE A N 1
ATOM 650 C CA . PHE A 1 83 ? -11.759 -0.762 -5.987 1.00 77.38 83 PHE A CA 1
ATOM 651 C C . PHE A 1 83 ? -10.659 -1.785 -5.646 1.00 77.38 83 PHE A C 1
ATOM 653 O O . PHE A 1 83 ? -10.689 -2.408 -4.588 1.00 77.38 83 PHE A O 1
ATOM 660 N N . HIS A 1 84 ? -9.648 -1.944 -6.507 1.00 87.50 84 HIS A N 1
ATOM 661 C CA . HIS A 1 84 ? -8.562 -2.899 -6.259 1.00 87.50 84 HIS A CA 1
ATOM 662 C C . HIS A 1 84 ? -7.687 -2.545 -5.053 1.00 87.50 84 HIS A C 1
ATOM 664 O O . HIS A 1 84 ? -7.042 -3.436 -4.508 1.00 87.50 84 HIS A O 1
ATOM 670 N N . ASP A 1 85 ? -7.686 -1.291 -4.589 1.00 89.44 85 ASP A N 1
ATOM 671 C CA . ASP A 1 85 ? -6.893 -0.906 -3.424 1.00 89.44 85 ASP A CA 1
ATOM 672 C C . ASP A 1 85 ? -7.375 -1.637 -2.149 1.00 89.44 85 ASP A C 1
ATOM 674 O O . ASP A 1 85 ? -6.540 -2.050 -1.342 1.00 89.44 85 ASP A O 1
ATOM 678 N N . SER A 1 86 ? -8.685 -1.900 -1.988 1.00 92.00 86 SER A N 1
ATOM 679 C CA . SER A 1 86 ? -9.198 -2.660 -0.831 1.00 92.00 86 SER A CA 1
ATOM 680 C C . SER A 1 86 ? -8.864 -4.156 -0.914 1.00 92.00 86 SER A C 1
ATOM 682 O O . SER A 1 86 ? -8.566 -4.797 0.098 1.00 92.00 86 SER A O 1
ATOM 684 N N . ALA A 1 87 ? -8.857 -4.729 -2.121 1.00 93.25 87 ALA A N 1
ATOM 685 C CA . ALA A 1 87 ? -8.438 -6.111 -2.351 1.00 93.25 87 ALA A CA 1
ATOM 686 C C . ALA A 1 87 ? -6.936 -6.301 -2.078 1.00 93.25 87 ALA A C 1
ATOM 688 O O . ALA A 1 87 ? -6.554 -7.243 -1.380 1.00 93.25 87 ALA A O 1
ATOM 689 N N . ASP A 1 88 ? -6.102 -5.376 -2.557 1.00 94.62 88 ASP A N 1
ATOM 690 C CA . ASP A 1 88 ? -4.657 -5.396 -2.334 1.00 94.62 88 ASP A CA 1
ATOM 691 C C . ASP A 1 88 ? -4.314 -5.285 -0.846 1.00 94.62 88 ASP A C 1
ATOM 693 O O . ASP A 1 88 ? -3.469 -6.032 -0.354 1.00 94.62 88 ASP A O 1
ATOM 697 N N . LEU A 1 89 ? -4.993 -4.399 -0.107 1.00 96.00 89 LEU A N 1
ATOM 698 C CA . LEU A 1 89 ? -4.804 -4.264 1.339 1.00 96.00 89 LEU A CA 1
ATOM 699 C C . LEU A 1 89 ? -5.154 -5.547 2.090 1.00 96.00 89 LEU A C 1
ATOM 701 O O . LEU A 1 89 ? -4.377 -5.985 2.937 1.00 96.00 89 LEU A O 1
ATOM 705 N N . ARG A 1 90 ? -6.280 -6.187 1.759 1.00 96.00 90 ARG A N 1
ATOM 706 C CA . ARG A 1 90 ? -6.662 -7.469 2.371 1.00 96.00 90 ARG A CA 1
ATOM 707 C C . ARG A 1 90 ? -5.667 -8.577 2.039 1.00 96.00 90 ARG A C 1
ATOM 709 O O . ARG A 1 90 ? -5.306 -9.344 2.927 1.00 96.00 90 ARG A O 1
ATOM 716 N N . MET A 1 91 ? -5.191 -8.647 0.795 1.00 96.19 91 MET A N 1
ATOM 717 C CA . MET A 1 91 ? -4.185 -9.631 0.386 1.00 96.19 91 MET A CA 1
ATOM 718 C C . MET A 1 91 ? -2.869 -9.425 1.144 1.00 96.19 91 MET A C 1
ATOM 720 O O . MET A 1 91 ? -2.349 -10.370 1.736 1.00 96.19 91 MET A O 1
ATOM 724 N N . LEU A 1 92 ? -2.360 -8.190 1.183 1.00 96.31 92 LEU A N 1
ATOM 725 C CA . LEU A 1 92 ? -1.118 -7.855 1.879 1.00 96.31 92 LEU A CA 1
ATOM 726 C C . LEU A 1 92 ? -1.236 -8.083 3.390 1.00 96.31 92 LEU A C 1
ATOM 728 O O . LEU A 1 92 ? -0.358 -8.715 3.971 1.00 96.31 92 LEU A O 1
ATOM 732 N N . GLY A 1 93 ? -2.322 -7.617 4.012 1.00 95.81 93 GLY A N 1
ATOM 733 C CA . GLY A 1 93 ? -2.565 -7.780 5.446 1.00 95.81 93 GLY A CA 1
ATOM 734 C C . GLY A 1 93 ? -2.809 -9.228 5.863 1.00 95.81 93 GLY A C 1
ATOM 735 O O . GLY A 1 93 ? -2.379 -9.623 6.939 1.00 95.81 93 GLY A O 1
ATOM 736 N N . GLY A 1 94 ? -3.416 -10.050 5.003 1.00 94.38 94 GLY A N 1
ATOM 737 C CA . GLY A 1 94 ? -3.547 -11.487 5.243 1.00 94.38 94 GLY A CA 1
ATOM 738 C C . GLY A 1 94 ? -2.220 -12.235 5.093 1.00 94.38 94 GLY A C 1
ATOM 739 O O . GLY A 1 94 ? -1.862 -13.038 5.950 1.00 94.38 94 GLY A O 1
ATOM 740 N N . LYS A 1 95 ? -1.466 -11.959 4.020 1.00 96.12 95 LYS A N 1
ATOM 741 C CA . LYS A 1 95 ? -0.217 -12.669 3.704 1.00 96.12 95 LYS A CA 1
ATOM 742 C C . LYS A 1 95 ? 0.950 -12.273 4.611 1.00 96.12 95 LYS A C 1
ATOM 744 O O . LYS A 1 95 ? 1.752 -13.127 4.974 1.00 96.12 95 LYS A O 1
ATOM 749 N N . TYR A 1 96 ? 1.057 -10.994 4.961 1.00 95.56 96 TYR A N 1
ATOM 750 C CA . TYR A 1 96 ? 2.179 -10.431 5.721 1.00 95.56 96 TYR A CA 1
ATOM 751 C C . TYR A 1 96 ? 1.745 -9.911 7.092 1.00 95.56 96 TYR A C 1
ATOM 753 O O . TYR A 1 96 ? 2.323 -8.956 7.610 1.00 95.56 96 TYR A O 1
ATOM 761 N N . LYS A 1 97 ? 0.724 -10.552 7.674 1.00 95.25 97 LYS A N 1
ATOM 762 C CA . LYS A 1 97 ? 0.072 -10.139 8.917 1.00 95.25 97 LYS A CA 1
ATOM 763 C C . LYS A 1 97 ? 1.067 -9.771 10.022 1.00 95.25 97 LYS A C 1
ATOM 765 O O . LYS A 1 97 ? 1.062 -8.635 10.475 1.00 95.25 97 LYS A O 1
ATOM 770 N N . SER A 1 98 ? 1.969 -10.682 10.384 1.00 94.81 98 SER A N 1
ATOM 771 C CA . SER A 1 98 ? 2.937 -10.474 11.474 1.00 94.81 98 SER A CA 1
ATOM 772 C C . SER A 1 98 ? 3.885 -9.289 11.236 1.00 94.81 98 SER A C 1
ATOM 774 O O . SER A 1 98 ? 4.184 -8.523 12.154 1.00 94.81 98 SER A O 1
ATOM 776 N N . VAL A 1 99 ? 4.335 -9.105 9.990 1.00 94.56 99 VAL A N 1
ATOM 777 C CA . VAL A 1 99 ? 5.204 -7.985 9.589 1.00 94.56 99 VAL A CA 1
ATOM 778 C C . VAL A 1 99 ? 4.464 -6.656 9.729 1.00 94.56 99 VAL A C 1
ATOM 780 O O . VAL A 1 99 ? 5.047 -5.668 10.163 1.00 94.56 99 VAL A O 1
ATOM 783 N N . ILE A 1 100 ? 3.176 -6.631 9.385 1.00 95.88 100 ILE A N 1
ATOM 784 C CA . ILE A 1 100 ? 2.357 -5.422 9.469 1.00 95.88 100 ILE A CA 1
ATOM 785 C C . ILE A 1 100 ? 1.956 -5.125 10.918 1.00 95.88 100 ILE A C 1
ATOM 787 O O . ILE A 1 100 ? 2.085 -3.982 11.343 1.00 95.88 100 ILE A O 1
ATOM 791 N N . GLU A 1 101 ? 1.540 -6.132 11.689 1.00 94.88 101 GLU A N 1
ATOM 792 C CA . GLU A 1 101 ? 1.153 -5.999 13.103 1.00 94.88 101 GLU A CA 1
ATOM 793 C C . GLU A 1 101 ? 2.280 -5.436 13.968 1.00 94.88 101 GLU A C 1
ATOM 795 O O . GLU A 1 101 ? 2.073 -4.475 14.702 1.00 94.88 101 GLU A O 1
ATOM 800 N N . SER A 1 102 ? 3.497 -5.975 13.833 1.00 94.75 102 SER A N 1
ATOM 801 C CA . SER A 1 102 ? 4.675 -5.510 14.591 1.00 94.75 102 SER A CA 1
ATOM 802 C C . SER A 1 102 ? 5.033 -4.035 14.358 1.00 94.75 102 SER A C 1
ATOM 804 O O . SER A 1 102 ? 5.789 -3.438 15.129 1.00 94.75 102 SER A O 1
ATOM 806 N N . ARG A 1 103 ? 4.496 -3.442 13.288 1.00 94.25 103 ARG A N 1
ATOM 807 C CA . ARG A 1 103 ? 4.760 -2.069 12.853 1.00 94.25 103 ARG A CA 1
ATOM 808 C C . ARG A 1 103 ? 3.482 -1.246 12.705 1.00 94.25 103 ARG A C 1
ATOM 810 O O . ARG A 1 103 ? 3.512 -0.161 12.125 1.00 94.25 103 ARG A O 1
ATOM 817 N N . ALA A 1 104 ? 2.354 -1.728 13.225 1.00 91.88 104 ALA A N 1
ATOM 818 C CA . ALA A 1 104 ? 1.050 -1.101 13.034 1.00 91.88 104 ALA A CA 1
ATOM 819 C C . ALA A 1 104 ? 1.011 0.349 13.552 1.00 91.88 104 ALA A C 1
ATOM 821 O O . ALA A 1 104 ? 0.389 1.210 12.932 1.00 91.88 104 ALA A O 1
ATOM 822 N N . GLN A 1 105 ? 1.762 0.646 14.617 1.00 89.94 105 GLN A N 1
ATOM 823 C CA . GLN A 1 105 ? 1.939 1.987 15.186 1.00 89.94 105 GLN A CA 1
ATOM 824 C C . GLN A 1 105 ? 2.561 3.012 14.221 1.00 89.94 105 GLN A C 1
ATOM 826 O O . GLN A 1 105 ? 2.428 4.214 14.428 1.00 89.94 105 GLN A O 1
ATOM 831 N N . GLU A 1 106 ? 3.253 2.567 13.167 1.00 92.81 106 GLU A N 1
ATOM 832 C CA . GLU A 1 106 ? 3.841 3.448 12.150 1.00 92.81 106 GLU A CA 1
ATOM 833 C C . GLU A 1 106 ? 2.841 3.834 11.039 1.00 92.81 106 GLU A C 1
ATOM 835 O O . GLU A 1 106 ? 3.173 4.620 10.136 1.00 92.81 106 GLU A O 1
ATOM 840 N N . LEU A 1 107 ? 1.636 3.253 11.048 1.00 93.19 107 LEU A N 1
ATOM 841 C CA . LEU A 1 107 ? 0.579 3.578 10.097 1.00 93.19 107 LEU A CA 1
ATOM 842 C C . LEU A 1 107 ? -0.100 4.896 10.478 1.00 93.19 107 LEU A C 1
ATOM 844 O O . LEU A 1 107 ? -0.328 5.211 11.642 1.00 93.19 107 LEU A O 1
ATOM 848 N N . ASN A 1 108 ? -0.446 5.687 9.464 1.00 91.06 108 ASN A N 1
ATOM 849 C CA . ASN A 1 108 ? -1.115 6.961 9.685 1.00 91.06 108 ASN A CA 1
ATOM 850 C C . ASN A 1 108 ? -2.612 6.727 9.931 1.00 91.06 108 ASN A C 1
ATOM 852 O O . ASN A 1 108 ? -3.340 6.363 9.008 1.00 91.06 108 ASN A O 1
ATOM 856 N N . VAL A 1 109 ? -3.062 7.002 11.156 1.00 89.69 109 VAL A N 1
ATOM 857 C CA . VAL A 1 109 ? -4.458 6.855 11.600 1.00 89.69 109 VAL A CA 1
ATOM 858 C C . VAL A 1 109 ? -5.456 7.584 10.693 1.00 89.69 109 VAL A C 1
ATOM 860 O O . VAL A 1 109 ? -6.521 7.045 10.405 1.00 89.69 109 VAL A O 1
ATOM 863 N N . GLN A 1 110 ? -5.107 8.766 10.174 1.00 87.94 110 GLN A N 1
ATOM 864 C CA . GLN A 1 110 ? -5.974 9.516 9.258 1.00 87.94 110 GLN A CA 1
ATOM 865 C C . GLN A 1 110 ? -6.184 8.753 7.949 1.00 87.94 110 GLN A C 1
ATOM 867 O O . GLN A 1 110 ? -7.306 8.669 7.459 1.00 87.94 110 GLN A O 1
ATOM 872 N N . TYR A 1 111 ? -5.129 8.140 7.399 1.00 91.88 111 TYR A N 1
ATOM 873 C CA . TYR A 1 111 ? -5.269 7.303 6.206 1.00 91.88 111 TYR A CA 1
ATOM 874 C C . TYR A 1 111 ? -6.083 6.046 6.477 1.00 91.88 111 TYR A C 1
ATOM 876 O O . TYR A 1 111 ? -6.844 5.637 5.607 1.00 91.88 111 TYR A O 1
ATOM 884 N N . ILE A 1 112 ? -5.984 5.463 7.672 1.00 92.25 112 ILE A N 1
ATOM 885 C CA . ILE A 1 112 ? -6.829 4.318 8.012 1.00 92.25 112 ILE A CA 1
ATOM 886 C C . ILE A 1 112 ? -8.300 4.734 8.073 1.00 92.25 112 ILE A C 1
ATOM 888 O O . ILE A 1 112 ? -9.135 4.101 7.434 1.00 92.25 112 ILE A O 1
ATOM 892 N N . GLY A 1 113 ? -8.612 5.838 8.753 1.00 89.81 113 GLY A N 1
ATOM 893 C CA . GLY A 1 113 ? -9.974 6.363 8.826 1.00 89.81 113 GLY A CA 1
ATOM 894 C C . GLY A 1 113 ? -10.567 6.717 7.462 1.00 89.81 113 GLY A C 1
ATOM 895 O O . GLY A 1 113 ? -11.694 6.333 7.155 1.00 89.81 113 GLY A O 1
ATOM 896 N N . LEU A 1 114 ? -9.795 7.395 6.608 1.00 88.69 114 LEU A N 1
ATOM 897 C CA . LEU A 1 114 ? -10.214 7.726 5.243 1.00 88.69 114 LEU A CA 1
ATOM 898 C C . LEU A 1 114 ? -10.411 6.474 4.379 1.00 88.69 114 LEU A C 1
ATOM 900 O O . LEU A 1 114 ? -11.376 6.399 3.620 1.00 88.69 114 LEU A O 1
ATOM 904 N N . ALA A 1 115 ? -9.530 5.478 4.506 1.00 91.38 115 ALA A N 1
ATOM 905 C CA . ALA A 1 115 ? -9.685 4.208 3.808 1.00 91.38 115 ALA A CA 1
ATOM 906 C C . ALA A 1 115 ? -10.926 3.442 4.293 1.00 91.38 115 ALA A C 1
ATOM 908 O O . ALA A 1 115 ? -11.635 2.894 3.460 1.00 91.38 115 ALA A O 1
ATOM 909 N N . LEU A 1 116 ? -11.225 3.448 5.597 1.00 91.38 116 LEU A N 1
ATOM 910 C CA . LEU A 1 116 ? -12.415 2.809 6.174 1.00 91.38 116 LEU A CA 1
ATOM 911 C C . LEU A 1 116 ? -13.714 3.486 5.758 1.00 91.38 116 LEU A C 1
ATOM 913 O O . LEU A 1 116 ? -14.681 2.806 5.430 1.00 91.38 116 LEU A O 1
ATOM 917 N N . LYS A 1 117 ? -13.726 4.822 5.713 1.00 87.69 117 LYS A N 1
ATOM 918 C CA . LYS A 1 117 ? -14.876 5.579 5.213 1.00 87.69 117 LYS A CA 1
ATOM 919 C C . LYS A 1 117 ? -15.218 5.192 3.773 1.00 87.69 117 LYS A C 1
ATOM 921 O O . LYS A 1 117 ? -16.388 5.165 3.408 1.00 87.69 117 LYS A O 1
ATOM 926 N N . ARG A 1 118 ? -14.197 4.900 2.965 1.00 87.12 118 ARG A N 1
ATOM 927 C CA . ARG A 1 118 ? -14.360 4.514 1.562 1.00 87.12 118 ARG A CA 1
ATOM 928 C C . ARG A 1 118 ? -14.624 3.017 1.373 1.00 87.12 118 ARG A C 1
ATOM 930 O O . ARG A 1 118 ? -15.394 2.650 0.494 1.00 87.12 118 ARG A O 1
ATOM 937 N N . TYR A 1 119 ? -13.978 2.173 2.168 1.00 91.56 119 TYR A N 1
ATOM 938 C CA . TYR A 1 119 ? -14.020 0.715 2.071 1.00 91.56 119 TYR A CA 1
ATOM 939 C C . TYR A 1 119 ? -14.322 0.114 3.452 1.00 91.56 119 TYR A C 1
ATOM 941 O O . TYR A 1 119 ? -13.397 -0.322 4.153 1.00 91.56 119 TYR A O 1
ATOM 949 N N . PRO A 1 120 ? -15.601 0.087 3.871 1.00 90.75 120 PRO A N 1
ATOM 950 C CA . PRO A 1 120 ? -15.996 -0.448 5.174 1.00 90.75 120 PRO A CA 1
ATOM 951 C C . PRO A 1 120 ? -15.568 -1.906 5.383 1.00 90.75 120 PRO A C 1
ATOM 953 O O . PRO A 1 120 ? -15.293 -2.325 6.503 1.00 90.75 120 PRO A O 1
ATOM 956 N N . GLU A 1 121 ? -15.414 -2.687 4.308 1.00 91.81 121 GLU A N 1
ATOM 957 C CA . GLU A 1 121 ? -14.942 -4.071 4.381 1.00 91.81 121 GLU A CA 1
ATOM 958 C C . GLU A 1 121 ? -13.506 -4.221 4.923 1.00 91.81 121 GLU A C 1
ATOM 960 O O . GLU A 1 121 ? -13.091 -5.330 5.274 1.00 91.81 121 GLU A O 1
ATOM 965 N N . LEU A 1 122 ? -12.736 -3.128 5.005 1.00 93.38 122 LEU A N 1
ATOM 966 C CA . LEU A 1 122 ? -11.407 -3.111 5.621 1.00 93.38 122 LEU A CA 1
ATOM 967 C C . LEU A 1 122 ? -11.450 -3.106 7.155 1.00 93.38 122 LEU A C 1
ATOM 969 O O . LEU A 1 122 ? -10.413 -3.321 7.778 1.00 93.38 122 LEU A O 1
ATOM 973 N N . G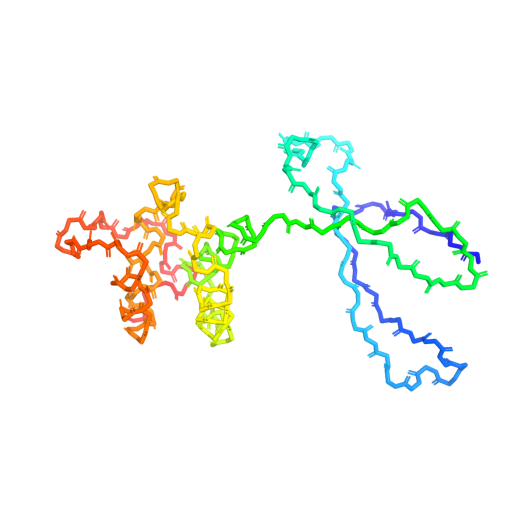LU A 1 123 ? -12.609 -2.913 7.784 1.00 92.69 123 GLU A N 1
ATOM 974 C CA . GLU A 1 123 ? -12.733 -2.888 9.248 1.00 92.69 123 GLU A CA 1
ATOM 975 C C . GLU A 1 123 ? -12.174 -4.163 9.885 1.00 92.69 123 GLU A C 1
ATOM 977 O O . GLU A 1 123 ? -11.292 -4.113 10.745 1.00 92.69 123 GLU A O 1
ATOM 982 N N . ARG A 1 124 ? -12.591 -5.323 9.367 1.00 92.06 124 ARG A N 1
ATOM 983 C CA . ARG A 1 124 ? -12.104 -6.622 9.839 1.00 92.06 124 ARG A CA 1
ATOM 984 C C . ARG A 1 124 ? -10.591 -6.767 9.679 1.00 92.06 124 ARG A C 1
ATOM 986 O O . ARG A 1 124 ? -9.956 -7.396 10.519 1.00 92.06 124 ARG A O 1
ATOM 993 N N . LEU A 1 125 ? -10.013 -6.209 8.613 1.00 94.81 125 LEU A N 1
ATOM 994 C CA . LEU A 1 125 ? -8.568 -6.245 8.389 1.00 94.81 125 LEU A CA 1
ATOM 995 C C . LEU A 1 125 ? -7.835 -5.480 9.495 1.00 94.81 125 LEU A C 1
ATOM 997 O O . LEU A 1 125 ? -6.895 -6.013 10.073 1.00 94.81 125 LEU A O 1
ATOM 1001 N N . PHE A 1 126 ? -8.264 -4.258 9.811 1.00 93.94 126 PHE A N 1
ATOM 1002 C CA . PHE A 1 126 ? -7.594 -3.443 10.826 1.00 93.94 126 PHE A CA 1
ATOM 1003 C C . PHE A 1 126 ? -7.783 -3.993 12.241 1.00 93.94 126 PHE A C 1
ATOM 1005 O O . PHE A 1 126 ? -6.806 -4.059 12.984 1.00 93.94 126 PHE A O 1
ATOM 1012 N N . GLN A 1 127 ? -8.966 -4.527 12.563 1.00 91.25 127 GLN A N 1
ATOM 1013 C CA . GLN A 1 127 ? -9.182 -5.283 13.803 1.00 91.25 127 GLN A CA 1
ATOM 1014 C C . GLN A 1 127 ? -8.232 -6.484 13.901 1.00 91.25 127 GLN A C 1
ATOM 1016 O O . GLN A 1 127 ? -7.605 -6.715 14.933 1.00 91.25 127 GLN A O 1
ATOM 1021 N N . GLN A 1 128 ? -8.082 -7.242 12.810 1.00 91.88 128 GLN A N 1
ATOM 1022 C CA . GLN A 1 128 ? -7.173 -8.385 12.765 1.00 91.88 128 GLN A CA 1
ATOM 1023 C C . GLN A 1 128 ? -5.706 -7.998 12.900 1.00 91.88 128 GLN A C 1
ATOM 1025 O O . GLN A 1 128 ? -4.948 -8.858 13.328 1.00 91.88 128 GLN A O 1
ATOM 1030 N N . LEU A 1 129 ? -5.331 -6.773 12.526 1.00 91.56 129 LEU A N 1
ATOM 1031 C CA . LEU A 1 129 ? -3.990 -6.211 12.689 1.00 91.56 129 LEU A CA 1
ATOM 1032 C C . LEU A 1 129 ? -3.779 -5.558 14.071 1.00 91.56 129 LEU A C 1
ATOM 1034 O O . LEU A 1 129 ? -2.757 -4.909 14.285 1.00 91.56 129 LEU A O 1
ATOM 1038 N N . GLY A 1 130 ? -4.744 -5.684 14.991 1.00 88.06 130 GLY A N 1
ATOM 1039 C CA . GLY A 1 130 ? -4.673 -5.101 16.333 1.00 88.06 130 GLY A CA 1
ATOM 1040 C C . GLY A 1 130 ? -4.820 -3.578 16.362 1.00 88.06 130 GLY A C 1
ATOM 1041 O O . GLY A 1 130 ? -4.417 -2.943 17.333 1.00 88.06 130 GLY A O 1
ATOM 1042 N N . ILE A 1 131 ? -5.370 -2.982 15.302 1.00 86.62 131 ILE A N 1
ATOM 1043 C CA . ILE A 1 131 ? -5.592 -1.541 15.206 1.00 86.62 131 ILE A CA 1
ATOM 1044 C C . ILE A 1 131 ? -7.033 -1.253 15.610 1.00 86.62 131 ILE A C 1
ATOM 1046 O O . ILE A 1 131 ? -7.961 -1.477 14.832 1.00 86.62 131 ILE A O 1
ATOM 1050 N N . ASP A 1 132 ? -7.202 -0.742 16.826 1.00 78.12 132 ASP A N 1
ATOM 1051 C CA . ASP A 1 132 ? -8.486 -0.244 17.309 1.00 78.12 132 ASP A CA 1
ATOM 1052 C C . ASP A 1 132 ? -8.628 1.241 16.955 1.00 78.12 132 ASP A C 1
ATOM 1054 O O . ASP A 1 132 ? -7.771 2.063 17.295 1.00 78.12 132 ASP A O 1
ATOM 1058 N N . LEU A 1 133 ? -9.683 1.581 16.214 1.00 72.00 133 LEU A N 1
ATOM 1059 C CA . LEU A 1 133 ? -9.921 2.938 15.741 1.00 72.00 133 LEU A CA 1
ATOM 1060 C C . LEU A 1 133 ? -11.227 3.477 16.279 1.00 72.00 133 LEU A C 1
ATOM 1062 O O . LEU A 1 133 ? -12.317 3.081 15.875 1.00 72.00 133 LEU A O 1
ATOM 1066 N N . ASP A 1 134 ? -11.085 4.509 17.096 1.00 69.50 134 ASP A N 1
ATOM 1067 C CA . ASP A 1 134 ? -12.184 5.386 17.437 1.00 69.50 134 ASP A CA 1
ATOM 1068 C C . ASP A 1 134 ? -12.460 6.335 16.258 1.00 69.50 134 ASP A C 1
ATOM 1070 O O . ASP A 1 134 ? -11.876 7.417 16.145 1.00 69.50 134 ASP A O 1
ATOM 1074 N N . LEU A 1 135 ? -13.343 5.909 15.348 1.00 65.81 135 LEU A N 1
ATOM 1075 C CA . LEU A 1 135 ? -13.734 6.678 14.159 1.00 65.81 135 LEU A CA 1
ATOM 1076 C C . LEU A 1 135 ? -14.319 8.060 14.503 1.00 65.81 135 LEU A C 1
ATOM 1078 O O . LEU A 1 135 ? -14.317 8.948 13.651 1.00 65.81 135 LEU A O 1
ATOM 1082 N N . SER A 1 136 ? -14.765 8.273 15.748 1.00 63.72 136 SER A N 1
ATOM 1083 C CA . SER A 1 136 ? -15.262 9.570 16.225 1.00 63.72 136 SER A CA 1
ATOM 1084 C C . SER A 1 136 ? -14.159 10.621 16.418 1.00 63.72 136 SER A C 1
ATOM 1086 O O . SER A 1 136 ? -14.452 11.812 16.497 1.00 63.72 136 SER A O 1
ATOM 1088 N N . LYS A 1 137 ? -12.885 10.200 16.450 1.00 62.81 137 LYS A N 1
ATOM 1089 C CA . LYS A 1 137 ? -11.708 11.069 16.636 1.00 62.81 137 LYS A CA 1
ATOM 1090 C C . LYS A 1 137 ? -10.972 11.399 15.341 1.00 62.81 137 LYS A C 1
ATOM 1092 O O . LYS A 1 137 ? -9.895 11.998 15.384 1.00 62.81 137 LYS A O 1
ATOM 1097 N N . LEU A 1 138 ? -11.507 11.001 14.188 1.00 61.03 138 LEU A N 1
ATOM 1098 C CA . LEU A 1 138 ? -10.884 11.342 12.917 1.00 61.03 138 LEU A CA 1
ATOM 1099 C C . LEU A 1 138 ? -10.980 12.856 12.682 1.00 61.03 138 LEU A C 1
ATOM 1101 O O . LEU A 1 138 ? -12.060 13.430 12.846 1.00 61.03 138 LEU A O 1
ATOM 1105 N N . PRO A 1 139 ? -9.873 13.522 12.306 1.00 58.00 139 PRO A N 1
ATOM 1106 C CA . PRO A 1 139 ? -9.923 14.937 11.990 1.00 58.00 139 PRO A CA 1
ATOM 1107 C C . PRO A 1 139 ? -10.883 15.173 10.817 1.00 58.00 139 PRO A C 1
ATOM 1109 O O . PRO A 1 139 ? -10.986 14.322 9.925 1.00 58.00 139 PRO A O 1
ATOM 1112 N N . PRO A 1 140 ? -11.590 16.315 10.809 1.00 58.56 140 PRO A N 1
ATOM 1113 C CA . PRO A 1 140 ? -12.490 16.649 9.721 1.00 58.56 140 PRO A CA 1
ATOM 1114 C C . PRO A 1 140 ? -11.720 16.680 8.391 1.00 58.56 140 PRO A C 1
ATOM 1116 O O . PRO A 1 140 ? -10.536 17.035 8.376 1.00 58.56 140 PRO A O 1
ATOM 1119 N N . PRO A 1 141 ? -12.371 16.319 7.272 1.00 57.22 141 PRO A N 1
ATOM 1120 C CA . PRO A 1 141 ? -11.737 16.351 5.962 1.00 57.22 141 PRO A CA 1
ATOM 1121 C C . PRO A 1 141 ? -11.156 17.735 5.665 1.00 57.22 141 PRO A C 1
ATOM 1123 O O . PRO A 1 141 ? -11.782 18.757 5.955 1.00 57.22 141 PRO A O 1
ATOM 1126 N N . THR A 1 142 ? -9.964 17.779 5.081 1.00 54.53 142 THR A N 1
ATOM 1127 C CA . THR A 1 142 ? -9.291 19.041 4.753 1.00 54.53 142 THR A CA 1
ATOM 1128 C C . THR A 1 142 ? -9.704 19.508 3.354 1.00 54.53 142 THR A C 1
ATOM 1130 O O . THR A 1 142 ? -10.068 18.706 2.489 1.00 54.53 142 THR A O 1
ATOM 1133 N N . ALA A 1 143 ? -9.641 20.818 3.095 1.00 42.97 143 ALA A N 1
ATOM 1134 C CA . ALA A 1 143 ? -9.864 21.365 1.758 1.00 42.97 143 ALA A CA 1
ATOM 1135 C C . ALA A 1 143 ? -8.900 20.705 0.748 1.00 42.97 143 ALA A C 1
ATOM 1137 O O . ALA A 1 143 ? -7.682 20.821 0.867 1.00 42.97 143 ALA A O 1
ATOM 1138 N N . GLY A 1 144 ? -9.460 19.962 -0.210 1.00 53.66 144 GLY A N 1
ATOM 1139 C CA . GLY A 1 144 ? -8.726 19.092 -1.138 1.00 53.66 144 GLY A CA 1
ATOM 1140 C C . GLY A 1 144 ? -9.225 17.644 -1.139 1.00 53.66 144 GLY A C 1
ATOM 1141 O O . GLY A 1 144 ? -9.073 16.952 -2.146 1.00 53.66 144 GLY A O 1
ATOM 1142 N N . ASP A 1 145 ? -9.902 17.208 -0.073 1.00 53.09 145 ASP A N 1
ATOM 1143 C CA . ASP A 1 145 ? -10.464 15.857 0.011 1.00 53.09 145 ASP A CA 1
ATOM 1144 C C . ASP A 1 145 ? -11.652 15.677 -0.954 1.00 53.09 145 ASP A C 1
ATOM 1146 O O . ASP A 1 145 ? -11.723 14.680 -1.673 1.00 53.09 145 ASP A O 1
ATOM 1150 N N . MET A 1 146 ? -12.514 16.691 -1.111 1.00 49.19 146 MET A N 1
ATOM 1151 C CA . MET A 1 146 ? -13.575 16.672 -2.136 1.00 49.19 146 MET A CA 1
ATOM 1152 C C . MET A 1 146 ? -13.023 16.660 -3.571 1.00 49.19 146 MET A C 1
ATOM 1154 O O . MET A 1 146 ? -13.506 15.911 -4.413 1.00 49.19 146 MET A O 1
ATOM 1158 N N . GLN A 1 147 ? -11.955 17.414 -3.858 1.00 46.12 147 GLN A N 1
ATOM 1159 C CA . GLN A 1 147 ? -11.332 17.443 -5.194 1.00 46.12 147 GLN A CA 1
ATOM 1160 C C . GLN A 1 147 ? -10.604 16.138 -5.561 1.00 46.12 147 GLN A C 1
ATOM 1162 O O . GLN A 1 147 ? -10.359 15.883 -6.738 1.00 46.12 147 GLN A O 1
ATOM 1167 N N . ARG A 1 148 ? -10.267 15.299 -4.574 1.00 51.56 148 ARG A N 1
ATOM 1168 C CA . ARG A 1 148 ? -9.659 13.968 -4.761 1.00 51.56 148 ARG A CA 1
ATOM 1169 C C . ARG A 1 148 ? -10.686 12.828 -4.707 1.00 51.56 148 ARG A C 1
ATOM 1171 O O . ARG A 1 148 ? -10.300 11.659 -4.703 1.00 51.56 148 ARG A O 1
ATOM 1178 N N . GLY A 1 149 ? -11.980 13.156 -4.647 1.00 44.78 149 GLY A N 1
ATOM 1179 C CA . GLY A 1 149 ? -13.074 12.185 -4.561 1.00 44.78 149 GLY A CA 1
ATOM 1180 C C . GLY A 1 149 ? -13.063 11.379 -3.262 1.00 44.78 149 GLY A C 1
ATOM 1181 O O . GLY A 1 149 ? -13.379 10.192 -3.288 1.00 44.78 149 GLY A O 1
ATOM 1182 N N . LEU A 1 150 ? -12.587 11.959 -2.149 1.00 46.06 150 LEU A N 1
ATOM 1183 C CA . LEU A 1 150 ? -12.541 11.333 -0.813 1.00 46.06 150 LEU A CA 1
ATOM 1184 C C . LEU A 1 150 ? -13.833 11.457 -0.017 1.00 46.06 150 LEU A C 1
ATOM 1186 O O . LEU A 1 150 ? -13.997 10.776 0.994 1.00 46.06 150 LEU A O 1
ATOM 1190 N N . LEU A 1 151 ? -14.737 12.303 -0.485 1.00 43.50 151 LEU A N 1
ATOM 1191 C CA . LEU A 1 151 ? -16.086 12.450 0.020 1.00 43.50 151 LEU A CA 1
ATOM 1192 C C . LEU A 1 151 ? -16.981 12.400 -1.214 1.00 43.50 151 LEU A C 1
ATOM 1194 O O . LEU A 1 151 ? -16.943 13.327 -2.023 1.00 43.50 151 LEU A O 1
ATOM 1198 N N . GLU A 1 152 ? -17.691 11.292 -1.376 1.00 42.66 152 GLU A N 1
ATOM 1199 C CA . GLU A 1 152 ? -18.967 11.281 -2.094 1.00 42.66 152 GLU A CA 1
ATOM 1200 C C . GLU A 1 152 ? -20.085 11.338 -1.053 1.00 42.66 152 GLU A C 1
ATOM 1202 O O . GLU A 1 152 ? -19.888 10.748 0.042 1.00 42.66 152 GLU A O 1
#

Secondary structure (DSSP, 8-state):
------SS-SEEEEEE-SSTT-TTPEEEEEE-S--TT-----TTS-EEEE----SS--S-EEEE-HHHHHHHHHHHHTTS--THHHHHHHHHHHHTHHHHHTTGGGS-HHHHHHHHHH-GGGHHHHHHTT----GGGPPPPPTTTGGGT---

Organism: Fusarium solani (NCBI:txid169388)

Sequence (152 aa):
MWGEVCLGGQHALRRWSDRPDKSHAVLVEIFCEQFPGTQYSMMNVPRSVIPIEGPSLGQGSFFLDPFYLFKGKLRAAATRGKFHDSADLRMLGGKYKSVIESRAQELNVQYIGLALKRYPELERLFQQLGIDLDLSKLPPPTAGDMQRGLLE

pLDDT: mean 79.1, std 16.48, range [27.25, 96.31]

Foldseek 3Di:
DPDDDPPPDQKDWDFDDPDPVSPPTDIDIDGDQDDPPHPDHCPPFDWDFDADDDPDDDPGDTHGDLLVVLLVLLQCLLQALDPVSLVSNQVSCVVVVVVCLVCVVVHDLLSNLLSCVRPVVCPVSCVSSVHDDPNVPHDDDDVCCVVSVSDD